Protein AF-A0A940GGF9-F1 (afdb_monomer_lite)

Secondary structure (DSSP, 8-state):
--------------------------PPPPPPPTT-----HHHHHHHHHHHHTTSS-GGGS-HHHHHHHHHHHHHHHHTT-S------HHHHHHHHHHHHHSSPPPHHHHHHHHHHHTT-

Sequence (120 aa):
MKRALCAAAILLSAPAVAQYGSTSEPHPPAQPNPGNWTFDPARAQRNYERVLSGQIALAQLSPQEFAEVKALDDYAREKKLYKPDKRTSRQRCLDEEIAKAGRAPSRLELKSIDLKCGQI

pLDDT: mean 77.53, std 19.93, range [38.78, 96.62]

Radius of gyration: 31.19 Å; chains: 1; bounding box: 76×50×84 Å

Foldseek 3Di:
DDDDDDDDDDPPDDPPPPPPPPPPDPDDPPDDDVPDQDQDLVLLVVVLVCCVVVVDPLVPDDPNSNVNVVVVVVVCVVVVVDDPPPDDQLRVQLVVQCVVVVDHDDPVVSVVSNVVSVVD

Structure (mmCIF, N/CA/C/O backbone):
data_AF-A0A940GGF9-F1
#
_entry.id   AF-A0A940GGF9-F1
#
loop_
_atom_site.group_PDB
_atom_site.id
_atom_site.type_symbol
_atom_site.label_atom_id
_atom_site.label_alt_id
_atom_site.label_comp_id
_atom_site.label_asym_id
_atom_site.label_entity_id
_atom_site.label_seq_id
_atom_site.pdbx_PDB_ins_code
_atom_site.Cartn_x
_atom_site.Cartn_y
_atom_site.Cartn_z
_atom_site.occupancy
_atom_site.B_iso_or_equiv
_atom_site.auth_seq_id
_atom_site.auth_comp_id
_atom_site.auth_asym_id
_atom_site.auth_atom_id
_atom_site.pdbx_PDB_model_num
ATOM 1 N N . MET A 1 1 ? -58.840 -36.826 -56.403 1.00 41.12 1 MET A N 1
ATOM 2 C CA . MET A 1 1 ? -58.281 -37.052 -57.756 1.00 41.12 1 MET A CA 1
ATOM 3 C C . MET A 1 1 ? -56.796 -36.687 -57.715 1.00 41.12 1 MET A C 1
ATOM 5 O O . MET A 1 1 ? -56.486 -35.545 -57.432 1.00 41.12 1 MET A O 1
ATOM 9 N N . LYS A 1 2 ? -55.890 -37.670 -57.608 1.00 43.34 2 LYS A N 1
ATOM 10 C CA . LYS A 1 2 ? -54.801 -37.972 -58.570 1.00 43.34 2 LYS A CA 1
ATOM 11 C C . LYS A 1 2 ? -54.314 -36.799 -59.448 1.00 43.34 2 LYS A C 1
ATOM 13 O O . LYS A 1 2 ? -55.048 -36.417 -60.353 1.00 43.34 2 LYS A O 1
ATOM 18 N N . ARG A 1 3 ? -53.047 -36.385 -59.242 1.00 48.81 3 ARG A N 1
ATOM 19 C CA . ARG A 1 3 ? -51.927 -36.153 -60.209 1.00 48.81 3 ARG A CA 1
ATOM 20 C C . ARG A 1 3 ? -50.896 -35.214 -59.540 1.00 48.81 3 ARG A C 1
ATOM 22 O O . ARG A 1 3 ? -51.267 -34.130 -59.127 1.00 48.81 3 ARG A O 1
ATOM 29 N N . ALA A 1 4 ? -49.718 -35.683 -59.120 1.00 44.09 4 ALA A N 1
ATOM 30 C CA . ALA A 1 4 ? -48.526 -36.095 -59.882 1.00 44.09 4 ALA A CA 1
ATOM 31 C C . ALA A 1 4 ? -47.636 -34.910 -60.323 1.00 44.09 4 ALA A C 1
ATOM 33 O O . ALA A 1 4 ? -48.032 -34.149 -61.193 1.00 44.09 4 ALA A O 1
ATOM 34 N N . LEU A 1 5 ? -46.450 -34.850 -59.692 1.00 48.66 5 LEU A N 1
ATOM 35 C CA . LEU A 1 5 ? -45.112 -34.456 -60.178 1.00 48.66 5 LEU A CA 1
ATOM 36 C C . LEU A 1 5 ? -44.947 -33.229 -61.099 1.00 48.66 5 LEU A C 1
ATOM 38 O O . LEU A 1 5 ? -45.445 -33.220 -62.215 1.00 48.66 5 LEU A O 1
ATOM 42 N N . CYS A 1 6 ? -44.033 -32.324 -60.724 1.00 38.78 6 CYS A N 1
ATOM 43 C CA . CYS A 1 6 ? -42.722 -32.238 -61.386 1.00 38.78 6 CYS A CA 1
ATOM 44 C C . CYS A 1 6 ? -41.735 -31.347 -60.616 1.00 38.78 6 CYS A C 1
ATOM 46 O O . CYS A 1 6 ? -42.101 -30.378 -59.959 1.00 38.78 6 CYS A O 1
ATOM 48 N N . ALA A 1 7 ? -40.476 -31.761 -60.687 1.00 50.25 7 ALA A N 1
ATOM 49 C CA . ALA A 1 7 ? -39.318 -31.224 -60.002 1.00 50.25 7 ALA A CA 1
ATOM 50 C C . ALA A 1 7 ? -38.850 -29.872 -60.565 1.00 50.25 7 ALA A C 1
ATOM 52 O O . ALA A 1 7 ? -38.894 -29.658 -61.772 1.00 50.25 7 ALA A O 1
ATOM 53 N N . ALA A 1 8 ? -38.282 -29.037 -59.696 1.00 49.09 8 ALA A N 1
ATOM 54 C CA . ALA A 1 8 ? -37.187 -28.131 -60.039 1.00 49.09 8 ALA A CA 1
ATOM 55 C C . ALA A 1 8 ? -36.422 -27.794 -58.752 1.00 49.09 8 ALA A C 1
ATOM 57 O O . ALA A 1 8 ? -36.805 -26.917 -57.980 1.00 49.09 8 ALA A O 1
ATOM 58 N N . ALA A 1 9 ? -35.355 -28.550 -58.496 1.00 52.69 9 ALA A N 1
ATOM 59 C CA . ALA A 1 9 ? -34.360 -28.204 -57.497 1.00 52.69 9 ALA A CA 1
ATOM 60 C C . ALA A 1 9 ? -33.565 -27.001 -58.019 1.00 52.69 9 ALA A C 1
ATOM 62 O O . ALA A 1 9 ? -32.759 -27.141 -58.936 1.00 52.69 9 ALA A O 1
ATOM 63 N N . ILE A 1 10 ? -33.803 -25.823 -57.448 1.00 55.84 10 ILE A N 1
ATOM 64 C CA . ILE A 1 10 ? -32.944 -24.655 -57.634 1.00 55.84 10 ILE A CA 1
ATOM 65 C C . ILE A 1 10 ? -32.221 -24.442 -56.305 1.00 55.84 10 ILE A C 1
ATOM 67 O O . ILE A 1 10 ? -32.727 -23.798 -55.389 1.00 55.84 10 ILE A O 1
ATOM 71 N N . LEU A 1 11 ? -31.040 -25.048 -56.188 1.00 51.53 11 LEU A N 1
ATOM 72 C CA . LEU A 1 11 ? -30.073 -24.728 -55.144 1.00 51.53 11 LEU A CA 1
ATOM 73 C C . LEU A 1 11 ? -29.417 -23.391 -55.511 1.00 51.53 11 LEU A C 1
ATOM 75 O O . LEU A 1 11 ? -28.403 -23.367 -56.203 1.00 51.53 11 LEU A O 1
ATOM 79 N N . LEU A 1 12 ? -29.992 -22.274 -55.059 1.00 45.75 12 LEU A N 1
ATOM 80 C CA . LEU A 1 12 ? -29.219 -21.041 -54.914 1.00 45.75 12 LEU A CA 1
ATOM 81 C C . LEU A 1 12 ? -28.486 -21.108 -53.573 1.00 45.75 12 LEU A C 1
ATOM 83 O O . LEU A 1 12 ? -29.039 -20.825 -52.512 1.00 45.75 12 LEU A O 1
ATOM 87 N N . SER A 1 13 ? -27.223 -21.513 -53.638 1.00 51.69 13 SER A N 1
ATOM 88 C CA . SER A 1 13 ? -26.249 -21.341 -52.569 1.00 51.69 13 SER A CA 1
ATOM 89 C C . SER A 1 13 ? -26.015 -19.846 -52.340 1.00 51.69 13 SER A C 1
ATOM 91 O O . SER A 1 13 ? -25.279 -19.204 -53.091 1.00 51.69 13 SER A O 1
ATOM 93 N N . ALA A 1 14 ? -26.645 -19.281 -51.313 1.00 58.34 14 ALA A N 1
ATOM 94 C CA . ALA A 1 14 ? -26.231 -17.993 -50.776 1.00 58.34 14 ALA A CA 1
ATOM 95 C C . ALA A 1 14 ? -24.885 -18.177 -50.050 1.00 58.34 14 ALA A C 1
ATOM 97 O O . ALA A 1 14 ? -24.767 -19.106 -49.244 1.00 58.34 14 ALA A O 1
ATOM 98 N N . PRO A 1 15 ? -23.869 -17.330 -50.287 1.00 51.09 15 PRO A N 1
ATOM 99 C CA . PRO A 1 15 ? -22.717 -17.301 -49.406 1.00 51.09 15 PRO A CA 1
ATOM 100 C C . PRO A 1 15 ? -23.193 -16.794 -48.043 1.00 51.09 15 PRO A C 1
ATOM 102 O O . PRO A 1 15 ? -23.632 -15.652 -47.902 1.00 51.09 15 PRO A O 1
ATOM 105 N N . ALA A 1 16 ? -23.126 -17.666 -47.038 1.00 52.84 16 ALA A N 1
ATOM 106 C CA . ALA A 1 16 ? -23.174 -17.255 -45.649 1.00 52.84 16 ALA A CA 1
ATOM 107 C C . ALA A 1 16 ? -22.005 -16.292 -45.434 1.00 52.84 16 ALA A C 1
ATOM 109 O O . ALA A 1 16 ? -20.846 -16.703 -45.391 1.00 52.84 16 ALA A O 1
ATOM 110 N N . VAL A 1 17 ? -22.303 -14.997 -45.352 1.00 51.34 17 VAL A N 1
ATOM 111 C CA . VAL A 1 17 ? -21.338 -14.021 -44.864 1.00 51.34 17 VAL A CA 1
ATOM 112 C C . VAL A 1 17 ? -21.173 -14.350 -43.388 1.00 51.34 17 VAL A C 1
ATOM 114 O O . VAL A 1 17 ? -22.001 -13.980 -42.557 1.00 51.34 17 VAL A O 1
ATOM 117 N N . ALA A 1 18 ? -20.148 -15.136 -43.070 1.00 44.97 18 ALA A N 1
ATOM 118 C CA . ALA A 1 18 ? -19.676 -15.254 -41.711 1.00 44.97 18 ALA A CA 1
ATOM 119 C C . ALA A 1 18 ? -19.290 -13.836 -41.291 1.00 44.97 18 ALA A C 1
ATOM 121 O O . ALA A 1 18 ? -18.311 -13.270 -41.772 1.00 44.97 18 ALA A O 1
ATOM 122 N N . GLN A 1 19 ? -20.110 -13.223 -40.442 1.00 46.28 19 GLN A N 1
ATOM 123 C CA . GLN A 1 19 ? -19.652 -12.113 -39.632 1.00 46.28 19 GLN A CA 1
ATOM 124 C C . GLN A 1 19 ? -18.591 -12.713 -38.721 1.00 46.28 19 GLN A C 1
ATOM 126 O O . GLN A 1 19 ? -18.897 -13.293 -37.681 1.00 46.28 19 GLN A O 1
ATOM 131 N N . TYR A 1 20 ? -17.342 -12.652 -39.178 1.00 46.97 20 TYR A N 1
ATOM 132 C CA . TYR A 1 20 ? -16.181 -12.821 -38.332 1.00 46.97 20 TYR A CA 1
ATOM 133 C C . TYR A 1 20 ? -16.349 -11.768 -37.247 1.00 46.97 20 TYR A C 1
ATOM 135 O O . TYR A 1 20 ? -16.159 -10.572 -37.478 1.00 46.97 20 TYR A O 1
ATOM 143 N N . GLY A 1 21 ? -16.843 -12.216 -36.092 1.00 41.16 21 GLY A N 1
ATOM 144 C CA . GLY A 1 21 ? -16.805 -11.436 -34.878 1.00 41.16 21 GLY A CA 1
ATOM 145 C C . GLY A 1 21 ? -15.398 -10.885 -34.778 1.00 41.16 21 GLY A C 1
ATOM 146 O O . GLY A 1 21 ? -14.428 -11.627 -34.928 1.00 41.16 21 GLY A O 1
ATOM 147 N N . SER A 1 22 ? -15.309 -9.572 -34.612 1.00 43.44 22 SER A N 1
ATOM 148 C CA . SER A 1 22 ? -14.072 -8.881 -34.306 1.00 43.44 22 SER A CA 1
ATOM 149 C C . SER A 1 22 ? -13.615 -9.382 -32.937 1.00 43.44 22 SER A C 1
ATOM 151 O O . SER A 1 22 ? -13.860 -8.753 -31.912 1.00 43.44 22 SER A O 1
ATOM 153 N N . THR A 1 23 ? -13.017 -10.570 -32.908 1.00 41.91 23 THR A N 1
ATOM 154 C CA . THR A 1 23 ? -12.214 -11.045 -31.801 1.00 41.91 23 THR A CA 1
ATOM 155 C C . THR A 1 23 ? -11.024 -10.113 -31.773 1.00 41.91 23 THR A C 1
ATOM 157 O O . THR A 1 23 ? -10.077 -10.264 -32.541 1.00 41.91 23 THR A O 1
ATOM 160 N N . SER A 1 24 ? -11.104 -9.095 -30.924 1.00 49.50 24 SER A N 1
ATOM 161 C CA . SER A 1 24 ? -9.921 -8.454 -30.384 1.00 49.50 24 SER A CA 1
ATOM 162 C C . SER A 1 24 ? -9.115 -9.555 -29.702 1.00 49.50 24 SER A C 1
ATOM 164 O O . SER A 1 24 ? -9.358 -9.877 -28.537 1.00 49.50 24 SER A O 1
ATOM 166 N N . GLU A 1 25 ? -8.216 -10.191 -30.454 1.00 42.53 25 GLU A N 1
ATOM 167 C CA . GLU A 1 25 ? -7.107 -10.929 -29.869 1.00 42.53 25 GLU A CA 1
ATOM 168 C C . GLU A 1 25 ? -6.480 -10.013 -28.814 1.00 42.53 25 GLU A C 1
ATOM 170 O O . GLU A 1 25 ? -6.242 -8.831 -29.100 1.00 42.53 25 GLU A O 1
ATOM 175 N N . PRO A 1 26 ? -6.239 -10.503 -27.588 1.00 43.69 26 PRO A N 1
ATOM 176 C CA . PRO A 1 26 ? -5.384 -9.800 -26.656 1.00 43.69 26 PRO A CA 1
ATOM 177 C C . PRO A 1 26 ? -4.018 -9.666 -27.328 1.00 43.69 26 PRO A C 1
ATOM 179 O O . PRO A 1 26 ? -3.239 -10.615 -27.370 1.00 43.69 26 PRO A O 1
ATOM 182 N N . HIS A 1 27 ? -3.749 -8.498 -27.912 1.00 47.19 27 HIS A N 1
ATOM 183 C CA . HIS A 1 27 ? -2.419 -8.163 -28.387 1.00 47.19 27 HIS A CA 1
ATOM 184 C C . HIS A 1 27 ? -1.475 -8.331 -27.189 1.00 47.19 27 HIS A C 1
ATOM 186 O O . HIS A 1 27 ? -1.712 -7.694 -26.154 1.00 47.19 27 HIS A O 1
ATOM 192 N N . PRO A 1 28 ? -0.430 -9.172 -27.275 1.00 54.44 28 PRO A N 1
ATOM 193 C CA . PRO A 1 28 ? 0.611 -9.149 -26.265 1.00 54.44 28 PRO A CA 1
ATOM 194 C C . PRO A 1 28 ? 1.175 -7.721 -26.224 1.00 54.44 28 PRO A C 1
ATOM 196 O O . PRO A 1 28 ? 1.357 -7.118 -27.289 1.00 54.44 28 PRO A O 1
ATOM 199 N N . PRO A 1 29 ? 1.408 -7.133 -25.036 1.00 52.53 29 PRO A N 1
ATOM 200 C CA . PRO A 1 29 ? 2.012 -5.812 -24.966 1.00 52.53 29 PRO A CA 1
ATOM 201 C C . PRO A 1 29 ? 3.328 -5.851 -25.745 1.00 52.53 29 PRO A C 1
ATOM 203 O O . PRO A 1 29 ? 4.140 -6.761 -25.554 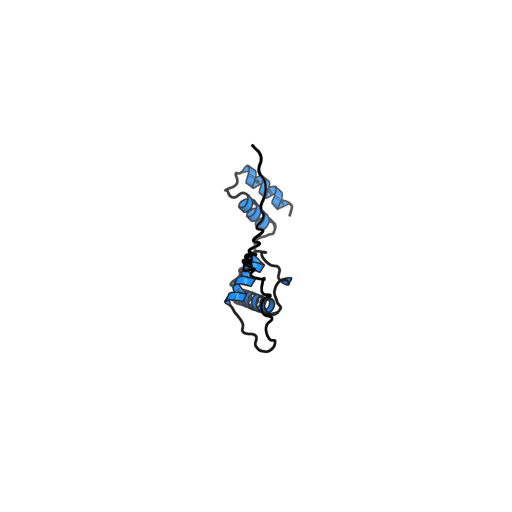1.00 52.53 29 PRO A O 1
ATOM 206 N N . ALA A 1 30 ? 3.492 -4.901 -26.669 1.00 49.78 30 ALA A N 1
ATOM 207 C CA . ALA A 1 30 ? 4.679 -4.780 -27.501 1.00 49.78 30 ALA A CA 1
ATOM 208 C C . ALA A 1 30 ? 5.928 -4.865 -26.616 1.00 49.78 30 ALA A C 1
ATOM 210 O O . ALA A 1 30 ? 6.096 -4.063 -25.695 1.00 49.78 30 ALA A O 1
ATOM 211 N N . GLN A 1 31 ? 6.780 -5.862 -26.863 1.00 50.12 31 GLN A N 1
ATOM 212 C CA . GLN A 1 31 ? 8.024 -5.988 -26.11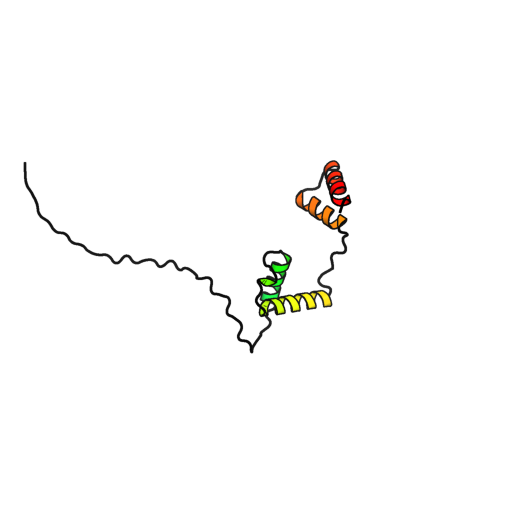8 1.00 50.12 31 GLN A CA 1
ATOM 213 C C . GLN A 1 31 ? 8.915 -4.774 -26.436 1.00 50.12 31 GLN A C 1
ATOM 215 O O . GLN A 1 31 ? 9.104 -4.460 -27.615 1.00 50.12 31 GLN A O 1
ATOM 220 N N . PRO A 1 32 ? 9.451 -4.071 -25.425 1.00 52.62 32 PRO A N 1
ATOM 221 C CA . PRO A 1 32 ? 10.272 -2.894 -25.658 1.00 52.62 32 PRO A CA 1
ATOM 222 C C . PRO A 1 32 ? 11.567 -3.281 -26.375 1.00 52.62 32 PRO A C 1
ATOM 224 O O . PRO A 1 32 ? 12.254 -4.232 -26.001 1.00 52.62 32 PRO A O 1
ATOM 227 N N . ASN A 1 33 ? 11.903 -2.518 -27.411 1.00 49.97 33 ASN A N 1
ATOM 228 C CA . ASN A 1 33 ? 13.141 -2.649 -28.168 1.00 49.97 33 ASN A CA 1
ATOM 229 C C . ASN A 1 33 ? 14.321 -2.239 -27.251 1.00 49.97 33 ASN A C 1
ATOM 231 O O . ASN A 1 33 ? 14.296 -1.122 -26.727 1.00 49.97 33 ASN A O 1
ATOM 235 N N . PRO A 1 34 ? 15.348 -3.082 -27.024 1.00 45.62 34 PRO A N 1
ATOM 236 C CA . PRO A 1 34 ? 16.274 -2.941 -25.889 1.00 45.62 34 PRO A CA 1
ATOM 237 C C . PRO A 1 34 ? 17.209 -1.712 -25.893 1.00 45.62 34 PRO A C 1
ATOM 239 O O . PRO A 1 34 ? 18.031 -1.592 -24.990 1.00 45.62 34 PRO A O 1
ATOM 242 N N . GLY A 1 35 ? 17.089 -0.781 -26.845 1.00 48.97 35 GLY A N 1
ATOM 243 C CA . GLY A 1 35 ? 17.963 0.394 -26.973 1.00 48.97 35 GLY A CA 1
ATOM 244 C C . GLY A 1 35 ? 17.336 1.760 -26.664 1.00 48.97 35 GLY A C 1
ATOM 245 O O . GLY A 1 35 ? 18.065 2.746 -26.636 1.00 48.97 35 GLY A O 1
ATOM 246 N N . ASN A 1 36 ? 16.020 1.857 -26.440 1.00 61.62 36 ASN A N 1
ATOM 247 C CA . ASN A 1 36 ? 15.343 3.142 -26.208 1.00 61.62 36 ASN A CA 1
ATOM 248 C C . ASN A 1 36 ? 14.240 3.009 -25.148 1.00 61.62 36 ASN A C 1
ATOM 250 O O . ASN A 1 36 ? 13.051 2.935 -25.459 1.00 61.62 36 ASN A O 1
ATOM 254 N N . TRP A 1 37 ? 14.642 2.942 -23.880 1.00 61.78 37 TRP A N 1
ATOM 255 C CA . TRP A 1 37 ? 13.714 2.881 -22.754 1.00 61.78 37 TRP A CA 1
ATOM 256 C C . TRP A 1 37 ? 13.270 4.298 -22.389 1.00 61.78 37 TRP A C 1
ATOM 258 O O . TRP A 1 37 ? 13.996 5.034 -21.726 1.00 61.78 37 TRP A O 1
ATOM 268 N N . THR A 1 38 ? 12.081 4.700 -22.840 1.00 77.50 38 THR A N 1
ATOM 269 C CA . THR A 1 38 ? 11.455 5.952 -22.393 1.00 77.50 38 THR A CA 1
ATOM 270 C C . THR A 1 38 ? 10.635 5.678 -21.134 1.00 77.50 38 THR A C 1
ATOM 272 O O . THR A 1 38 ? 9.675 4.906 -21.179 1.00 77.50 38 THR A O 1
ATOM 275 N N . PHE A 1 39 ? 11.019 6.296 -20.013 1.00 80.75 39 PHE A N 1
ATOM 276 C CA . PHE A 1 39 ? 10.255 6.237 -18.766 1.00 80.75 39 PHE A CA 1
ATOM 277 C C . PHE A 1 39 ? 8.868 6.862 -18.968 1.00 80.75 39 PHE A C 1
ATOM 279 O O . PHE A 1 39 ? 8.761 8.033 -19.335 1.00 80.75 39 PHE A O 1
ATOM 286 N N . ASP A 1 40 ? 7.814 6.085 -18.718 1.00 86.06 40 ASP A N 1
ATOM 287 C CA . ASP A 1 40 ? 6.424 6.549 -18.754 1.00 86.06 40 ASP A CA 1
ATOM 288 C C . ASP A 1 40 ? 5.876 6.674 -17.317 1.00 86.06 40 ASP A C 1
ATOM 290 O O . ASP A 1 40 ? 5.481 5.665 -16.718 1.00 86.06 40 ASP A O 1
ATOM 294 N N . PRO A 1 41 ? 5.811 7.893 -16.744 1.00 83.81 41 PRO A N 1
ATOM 295 C CA . PRO A 1 41 ? 5.350 8.090 -15.370 1.00 83.81 41 PRO A CA 1
ATOM 296 C C . PRO A 1 41 ? 3.887 7.683 -15.171 1.00 83.81 41 PRO A C 1
ATOM 298 O O . PRO A 1 41 ? 3.516 7.211 -14.096 1.00 83.81 41 PRO A O 1
ATOM 301 N N . ALA A 1 42 ? 3.044 7.836 -16.196 1.00 87.25 42 ALA A N 1
ATOM 302 C CA . ALA A 1 42 ? 1.625 7.532 -16.087 1.00 87.25 42 ALA A CA 1
ATOM 303 C C . ALA A 1 42 ? 1.396 6.018 -16.024 1.00 87.25 42 ALA A C 1
ATOM 305 O O . ALA A 1 42 ? 0.562 5.540 -15.250 1.00 87.25 42 ALA A O 1
ATOM 306 N N . ARG A 1 43 ? 2.146 5.247 -16.820 1.00 90.56 43 ARG A N 1
ATOM 307 C CA . ARG A 1 43 ? 2.135 3.781 -16.737 1.00 90.56 43 ARG A CA 1
ATOM 308 C C . ARG A 1 43 ? 2.730 3.287 -15.422 1.00 90.56 43 ARG A C 1
ATOM 310 O O . ARG A 1 43 ? 2.102 2.445 -14.780 1.00 90.56 43 ARG A O 1
ATOM 317 N N . ALA A 1 44 ? 3.870 3.840 -15.003 1.00 92.19 44 ALA A N 1
ATOM 318 C CA . ALA A 1 44 ? 4.509 3.506 -13.731 1.00 92.19 44 ALA A CA 1
ATOM 319 C C . ALA A 1 44 ? 3.531 3.660 -12.558 1.00 92.19 44 ALA A C 1
ATOM 321 O O . ALA A 1 44 ? 3.374 2.742 -11.755 1.00 92.19 44 ALA A O 1
ATOM 322 N N . GLN A 1 45 ? 2.807 4.783 -12.511 1.00 90.50 45 GLN A N 1
ATOM 323 C CA . GLN A 1 45 ? 1.847 5.063 -11.449 1.00 90.50 45 GLN A CA 1
ATOM 324 C C . GLN A 1 45 ? 0.659 4.094 -11.445 1.00 90.50 45 GLN A C 1
ATOM 326 O O . GLN A 1 45 ? 0.344 3.530 -10.398 1.00 90.50 45 GLN A O 1
ATOM 331 N N . ARG A 1 46 ? 0.047 3.816 -12.604 1.00 94.31 46 ARG A N 1
ATOM 332 C CA . ARG A 1 46 ? -1.048 2.831 -12.687 1.00 94.31 46 ARG A CA 1
ATOM 333 C C . ARG A 1 46 ? -0.603 1.443 -12.237 1.00 94.31 46 ARG A C 1
ATOM 335 O O . ARG A 1 46 ? -1.321 0.774 -11.500 1.00 94.31 46 ARG A O 1
ATOM 342 N N . ASN A 1 47 ? 0.573 0.994 -12.673 1.00 95.94 47 ASN A N 1
ATOM 343 C CA . ASN A 1 47 ? 1.089 -0.314 -12.274 1.00 95.94 47 ASN A CA 1
ATOM 344 C C . ASN A 1 47 ? 1.437 -0.350 -10.779 1.00 95.94 47 ASN A C 1
ATOM 346 O O . ASN A 1 47 ? 1.121 -1.335 -10.117 1.00 95.94 47 ASN A O 1
ATOM 350 N N . TYR A 1 48 ? 1.987 0.732 -10.224 1.00 92.88 48 TYR A N 1
ATOM 351 C CA . TYR A 1 48 ? 2.247 0.860 -8.790 1.00 92.88 48 TYR A CA 1
ATOM 352 C C . TYR A 1 48 ? 0.957 0.740 -7.959 1.00 92.88 48 TYR A C 1
ATOM 354 O O . TYR A 1 48 ? 0.897 -0.048 -7.017 1.00 92.88 48 TYR A O 1
ATOM 362 N N . GLU A 1 49 ? -0.116 1.429 -8.352 1.00 92.19 49 GLU A N 1
ATOM 363 C CA . GLU A 1 49 ? -1.424 1.343 -7.684 1.00 92.19 49 GLU A CA 1
ATOM 364 C C . GLU A 1 49 ? -2.042 -0.063 -7.777 1.00 92.19 49 GLU A C 1
ATOM 366 O O . GLU A 1 49 ? -2.598 -0.574 -6.799 1.00 92.19 49 GLU A O 1
ATOM 371 N N . ARG A 1 50 ? -1.908 -0.736 -8.926 1.00 93.75 50 ARG A N 1
ATOM 372 C CA . ARG A 1 50 ? -2.381 -2.120 -9.116 1.00 93.75 50 ARG A CA 1
ATOM 373 C C . ARG A 1 50 ? -1.605 -3.124 -8.261 1.00 93.75 50 ARG A C 1
ATOM 375 O O . ARG A 1 50 ? -2.208 -4.067 -7.754 1.00 93.75 50 ARG A O 1
ATOM 382 N N . VAL A 1 51 ? -0.299 -2.919 -8.076 1.00 94.38 51 VAL A N 1
ATOM 383 C CA . VAL A 1 51 ? 0.523 -3.737 -7.169 1.00 94.38 51 VAL A CA 1
ATOM 384 C C . VAL A 1 51 ? 0.113 -3.500 -5.716 1.00 94.38 51 VAL A C 1
ATOM 386 O O . VAL A 1 51 ? -0.123 -4.461 -4.988 1.00 94.38 51 VAL A O 1
ATOM 389 N N . LEU A 1 52 ? -0.037 -2.239 -5.292 1.00 88.50 52 LEU A N 1
ATOM 390 C CA . LEU A 1 52 ? -0.440 -1.908 -3.919 1.00 88.50 52 LEU A CA 1
ATOM 391 C C . LEU A 1 52 ? -1.836 -2.427 -3.557 1.00 88.50 52 LEU A C 1
ATOM 393 O O . LEU A 1 52 ? -2.062 -2.846 -2.426 1.00 88.50 52 LEU A O 1
ATOM 397 N N . SER A 1 53 ? -2.766 -2.408 -4.510 1.00 86.06 53 SER A N 1
ATOM 398 C CA . SER A 1 53 ? -4.126 -2.933 -4.330 1.00 86.06 53 SER A CA 1
ATOM 399 C C . SER A 1 53 ? -4.230 -4.454 -4.495 1.00 86.06 53 SER A C 1
ATOM 401 O O . SER A 1 53 ? -5.320 -5.004 -4.353 1.00 86.06 53 SER A O 1
ATOM 403 N N . GLY A 1 54 ? -3.125 -5.144 -4.800 1.00 90.19 54 GLY A N 1
ATOM 404 C CA . GLY A 1 54 ? -3.098 -6.594 -5.008 1.00 90.19 54 GLY A CA 1
ATOM 405 C C . GLY A 1 54 ? -3.789 -7.067 -6.292 1.00 90.19 54 GLY A C 1
ATOM 406 O O . GLY A 1 54 ? -4.019 -8.263 -6.450 1.00 90.19 54 GLY A O 1
ATOM 407 N N . GLN A 1 55 ? -4.121 -6.160 -7.216 1.00 92.94 55 GLN A N 1
ATOM 408 C CA . GLN A 1 55 ? -4.728 -6.503 -8.507 1.00 92.94 55 GLN A CA 1
ATOM 409 C C . GLN A 1 55 ? -3.745 -7.213 -9.445 1.00 92.94 55 GLN A C 1
ATOM 411 O O . GLN A 1 55 ? -4.169 -8.006 -10.284 1.00 92.94 55 GLN A O 1
ATOM 416 N N . ILE A 1 56 ? -2.447 -6.914 -9.322 1.00 93.88 56 ILE A N 1
ATOM 417 C CA . ILE A 1 56 ? -1.363 -7.622 -10.013 1.00 93.88 56 ILE A CA 1
ATOM 418 C C . ILE A 1 56 ? -0.213 -7.916 -9.054 1.00 93.88 56 ILE A C 1
ATOM 420 O O . ILE A 1 56 ? 0.068 -7.142 -8.140 1.00 93.88 56 ILE A O 1
ATOM 424 N N . ALA A 1 57 ? 0.491 -9.018 -9.294 1.00 93.75 57 ALA A N 1
ATOM 425 C CA . ALA A 1 57 ? 1.742 -9.332 -8.617 1.00 93.75 57 ALA A CA 1
ATOM 426 C C . ALA A 1 57 ? 2.933 -8.673 -9.332 1.00 93.75 57 ALA A C 1
ATOM 428 O O . ALA A 1 57 ? 2.925 -8.519 -10.551 1.00 93.75 57 ALA A O 1
ATOM 429 N N . LEU A 1 58 ? 4.011 -8.376 -8.596 1.00 92.69 58 LEU A N 1
ATOM 430 C CA . LEU A 1 58 ? 5.256 -7.847 -9.179 1.00 92.69 58 LEU A CA 1
ATOM 431 C C . LEU A 1 58 ? 5.827 -8.750 -10.286 1.00 92.69 58 LEU A C 1
ATOM 433 O O . LEU A 1 58 ? 6.365 -8.248 -11.264 1.00 92.69 58 LEU A O 1
ATOM 437 N N . ALA A 1 59 ? 5.667 -10.072 -10.161 1.00 93.19 59 ALA A N 1
ATOM 438 C CA . ALA A 1 59 ? 6.128 -11.050 -11.151 1.00 93.19 59 ALA A CA 1
ATOM 439 C C . ALA A 1 59 ? 5.346 -11.017 -12.478 1.00 93.19 59 ALA A C 1
ATOM 441 O O . ALA A 1 59 ? 5.775 -11.625 -13.453 1.00 93.19 59 ALA A O 1
ATOM 442 N N . GLN A 1 60 ? 4.194 -10.341 -12.516 1.00 94.19 60 GLN A N 1
ATOM 443 C CA . GLN A 1 60 ? 3.396 -10.163 -13.731 1.00 94.19 60 GLN A CA 1
ATOM 444 C C . GLN A 1 60 ? 3.801 -8.909 -14.520 1.00 94.19 60 GLN A C 1
ATOM 446 O O . GLN A 1 60 ? 3.294 -8.702 -15.619 1.00 94.19 60 GLN A O 1
ATOM 451 N N . LEU A 1 61 ? 4.684 -8.071 -13.968 1.00 94.31 61 LEU A N 1
ATOM 452 C CA . LEU A 1 61 ? 5.230 -6.909 -14.657 1.00 94.31 61 LEU A CA 1
ATOM 453 C C . LEU A 1 61 ? 6.319 -7.349 -15.634 1.00 94.31 61 LEU A C 1
ATOM 455 O O . LEU A 1 61 ? 7.149 -8.204 -15.318 1.00 94.31 61 LEU A O 1
ATOM 459 N N . SER A 1 62 ? 6.366 -6.719 -16.805 1.00 93.88 62 SER A N 1
ATOM 460 C CA . SER A 1 62 ? 7.553 -6.817 -17.651 1.00 93.88 62 SER A CA 1
ATOM 461 C C . SER A 1 62 ? 8.776 -6.226 -16.929 1.00 93.88 62 SER A C 1
ATOM 463 O O . SER A 1 62 ? 8.625 -5.395 -16.026 1.00 93.88 62 SER A O 1
ATOM 465 N N . PRO A 1 63 ? 10.010 -6.570 -17.345 1.00 92.31 63 PRO A N 1
ATOM 466 C CA . PRO A 1 63 ? 11.212 -5.936 -16.804 1.00 92.31 63 PRO A CA 1
ATOM 467 C C . PRO A 1 63 ? 11.176 -4.399 -16.876 1.00 92.31 63 PRO A C 1
ATOM 469 O O . PRO A 1 63 ? 11.681 -3.743 -15.965 1.00 92.31 63 PRO A O 1
ATOM 472 N N . GLN A 1 64 ? 10.528 -3.828 -17.908 1.00 90.62 64 GLN A N 1
ATOM 473 C CA . GLN A 1 64 ? 10.298 -2.381 -18.008 1.00 90.62 64 GLN A CA 1
ATOM 474 C C . GLN A 1 64 ? 9.485 -1.860 -16.849 1.00 90.62 64 GLN A C 1
ATOM 476 O O . GLN A 1 64 ? 9.904 -0.970 -16.117 1.00 90.62 64 GLN A O 1
ATOM 481 N N . GLU A 1 65 ? 8.289 -2.413 -16.725 1.00 93.50 65 GLU A N 1
ATOM 482 C CA . GLU A 1 65 ? 7.288 -1.916 -15.806 1.00 93.50 65 GLU A CA 1
ATOM 483 C C . GLU A 1 65 ? 7.755 -2.122 -14.375 1.00 93.50 65 GLU A C 1
ATOM 485 O O . GLU A 1 65 ? 7.517 -1.271 -13.528 1.00 93.50 65 GLU A O 1
ATOM 490 N N . PHE A 1 66 ? 8.479 -3.211 -14.113 1.00 94.62 66 PHE A N 1
ATOM 491 C CA . PHE A 1 66 ? 9.127 -3.423 -12.832 1.00 94.62 66 PHE A CA 1
ATOM 492 C C . PHE A 1 66 ? 10.142 -2.317 -12.518 1.00 94.62 66 PHE A C 1
ATOM 494 O O . PHE A 1 66 ? 10.094 -1.743 -11.431 1.00 94.62 66 PHE A O 1
ATOM 501 N N . ALA A 1 67 ? 11.034 -1.979 -13.456 1.00 91.88 67 ALA A N 1
ATOM 502 C CA . ALA A 1 67 ? 12.008 -0.905 -13.263 1.00 91.88 67 ALA A CA 1
ATOM 503 C C . ALA A 1 67 ? 11.329 0.462 -13.060 1.00 91.88 67 ALA A C 1
ATOM 505 O O . ALA A 1 67 ? 11.741 1.235 -12.195 1.00 91.88 67 ALA A O 1
ATOM 506 N N . GLU A 1 68 ? 10.258 0.737 -13.804 1.00 92.00 68 GLU A N 1
ATOM 507 C CA . GLU A 1 68 ? 9.456 1.959 -13.694 1.00 92.00 68 GLU A CA 1
ATOM 508 C C . GLU A 1 68 ? 8.742 2.069 -12.337 1.00 92.00 68 GLU A C 1
ATOM 510 O O . GLU A 1 68 ? 8.828 3.100 -11.669 1.00 92.00 68 GLU A O 1
ATOM 515 N N . VAL A 1 69 ? 8.080 0.993 -11.898 1.00 93.31 69 VAL A N 1
ATOM 516 C CA . VAL A 1 69 ? 7.420 0.898 -10.586 1.00 93.31 69 VAL A CA 1
ATOM 517 C C . VAL A 1 69 ? 8.441 1.042 -9.459 1.00 93.31 69 VAL A C 1
ATOM 519 O O . VAL A 1 69 ? 8.183 1.751 -8.488 1.00 93.31 69 VAL A O 1
ATOM 522 N N . LYS A 1 70 ? 9.621 0.425 -9.597 1.00 92.88 70 LYS A N 1
ATOM 523 C CA . LYS A 1 70 ? 10.706 0.555 -8.622 1.00 92.88 70 LYS A CA 1
ATOM 524 C C . LYS A 1 70 ? 11.211 1.998 -8.529 1.00 92.88 70 LYS A C 1
ATOM 526 O O . LYS A 1 7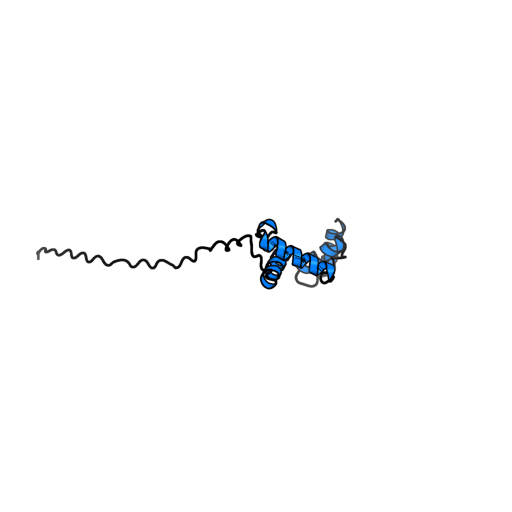0 ? 11.355 2.509 -7.424 1.00 92.88 70 LYS A O 1
ATOM 531 N N . ALA A 1 71 ? 11.448 2.664 -9.660 1.00 90.75 71 ALA A N 1
ATOM 532 C CA . ALA A 1 71 ? 11.886 4.060 -9.677 1.00 90.75 71 ALA A CA 1
ATOM 533 C C . ALA A 1 71 ? 10.862 4.987 -8.997 1.00 90.75 71 ALA A C 1
ATOM 535 O O . ALA A 1 71 ? 11.241 5.910 -8.273 1.00 90.75 71 ALA A O 1
ATOM 536 N N . LEU A 1 72 ? 9.565 4.712 -9.182 1.00 88.88 72 LEU A N 1
ATOM 537 C CA . LEU A 1 72 ? 8.497 5.448 -8.511 1.00 88.88 72 LEU A CA 1
ATOM 538 C C . LEU A 1 72 ? 8.467 5.193 -6.992 1.00 88.88 72 LEU A C 1
ATOM 540 O O . LEU A 1 72 ? 8.337 6.152 -6.231 1.00 88.88 72 LEU A O 1
ATOM 544 N N . ASP A 1 73 ? 8.616 3.940 -6.542 1.00 89.44 73 ASP A N 1
ATOM 545 C CA . ASP A 1 73 ? 8.701 3.594 -5.110 1.00 89.44 73 ASP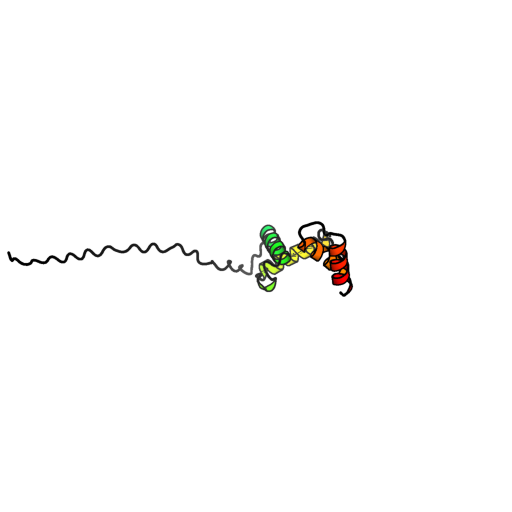 A CA 1
ATOM 546 C C . ASP A 1 73 ? 9.915 4.259 -4.441 1.00 89.44 73 ASP A C 1
ATOM 548 O O . ASP A 1 73 ? 9.782 4.884 -3.387 1.00 89.44 73 ASP A O 1
ATOM 552 N N . ASP A 1 74 ? 11.087 4.199 -5.083 1.00 88.88 74 ASP A N 1
ATOM 553 C CA . ASP A 1 74 ? 12.316 4.833 -4.597 1.00 88.88 74 ASP A CA 1
ATOM 554 C C . ASP A 1 74 ? 12.121 6.353 -4.440 1.00 88.88 74 ASP A C 1
ATOM 556 O O . ASP A 1 74 ? 12.408 6.914 -3.377 1.00 88.88 74 ASP A O 1
ATOM 560 N N . TYR A 1 75 ? 11.549 7.014 -5.457 1.00 87.12 75 TYR A N 1
ATOM 561 C CA . TYR A 1 75 ? 11.224 8.442 -5.409 1.00 87.12 75 TYR A CA 1
ATOM 562 C C . TYR A 1 75 ? 10.240 8.770 -4.276 1.00 87.12 75 TYR A C 1
ATOM 564 O O . TYR A 1 75 ? 10.444 9.721 -3.516 1.00 87.12 75 TYR A O 1
ATOM 572 N N . ALA A 1 76 ? 9.182 7.970 -4.115 1.00 86.50 76 ALA A N 1
ATOM 573 C CA . ALA A 1 76 ? 8.191 8.166 -3.062 1.00 86.50 76 ALA A CA 1
ATOM 574 C C . ALA A 1 76 ? 8.794 8.018 -1.655 1.00 86.50 76 ALA A C 1
ATOM 576 O O . ALA A 1 76 ? 8.428 8.776 -0.748 1.00 86.50 76 ALA A O 1
ATOM 577 N N . ARG A 1 77 ? 9.739 7.088 -1.466 1.00 84.75 77 ARG A N 1
ATOM 578 C CA . ARG A 1 77 ? 10.488 6.915 -0.210 1.00 84.75 77 ARG A CA 1
ATOM 579 C C . ARG A 1 77 ? 11.425 8.082 0.061 1.00 84.75 77 ARG A C 1
ATOM 581 O O . ARG A 1 77 ? 11.401 8.618 1.169 1.00 84.75 77 ARG A O 1
ATOM 588 N N . GLU A 1 78 ? 12.209 8.497 -0.933 1.00 87.31 78 GLU A N 1
ATOM 589 C CA . GLU A 1 78 ? 13.147 9.619 -0.817 1.00 87.31 78 GLU A CA 1
ATOM 590 C C . GLU A 1 78 ? 12.409 10.908 -0.435 1.00 87.31 78 GLU A C 1
ATOM 592 O O . GLU A 1 78 ? 12.773 11.600 0.519 1.00 87.31 78 GLU A O 1
ATOM 597 N N . LYS A 1 79 ? 11.301 11.188 -1.126 1.00 87.44 79 LYS A N 1
ATOM 598 C CA . LYS A 1 79 ? 10.446 12.349 -0.862 1.00 87.44 79 LYS A CA 1
ATOM 599 C C . LYS A 1 79 ? 9.546 12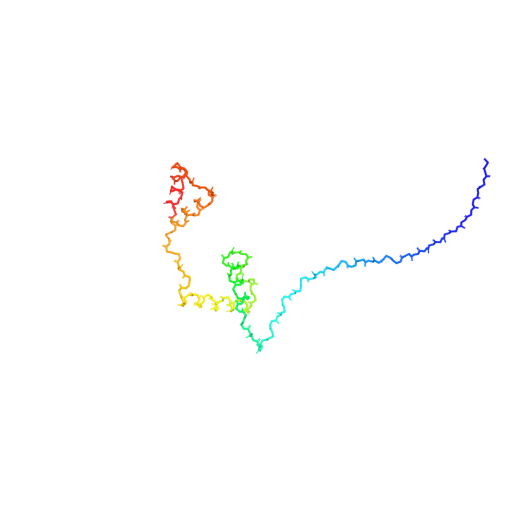.187 0.363 1.00 87.44 79 LYS A C 1
ATOM 601 O O . LYS A 1 79 ? 8.812 13.116 0.693 1.00 87.44 79 LYS A O 1
ATOM 606 N N . LYS A 1 80 ? 9.595 11.038 1.052 1.00 81.75 80 LYS A N 1
ATOM 607 C CA . LYS A 1 80 ? 8.730 10.696 2.196 1.00 81.75 80 LYS A CA 1
ATOM 608 C C . LYS A 1 80 ? 7.240 10.912 1.893 1.00 81.75 80 LYS A C 1
ATOM 610 O O . LYS A 1 80 ? 6.469 11.270 2.783 1.00 81.75 80 LYS A O 1
ATOM 615 N N . LEU A 1 81 ? 6.846 10.702 0.634 1.00 79.31 81 LEU A N 1
ATOM 616 C CA . LEU A 1 81 ? 5.455 10.803 0.186 1.00 79.31 81 LEU A CA 1
ATOM 617 C C . LEU A 1 81 ? 4.622 9.668 0.783 1.00 79.31 81 LEU A C 1
ATOM 619 O O . LEU A 1 81 ? 3.463 9.872 1.136 1.00 79.31 81 LEU A O 1
ATOM 623 N N . TYR A 1 82 ? 5.234 8.496 0.971 1.00 69.56 82 TYR A N 1
ATOM 624 C CA . TYR A 1 82 ? 4.634 7.402 1.720 1.00 69.56 82 TYR A CA 1
ATOM 625 C C . TYR A 1 82 ? 5.028 7.484 3.196 1.00 69.56 82 TYR A C 1
ATOM 627 O O . TYR A 1 82 ? 6.208 7.403 3.552 1.00 69.56 82 TYR A O 1
ATOM 635 N N . LYS A 1 83 ? 4.034 7.621 4.078 1.00 73.19 83 LYS A N 1
ATOM 636 C CA . LYS A 1 83 ? 4.255 7.477 5.518 1.00 73.19 83 LYS A CA 1
ATOM 637 C C . LYS A 1 83 ? 4.226 5.984 5.845 1.00 73.19 83 LYS A C 1
ATOM 639 O O . LYS A 1 83 ? 3.173 5.375 5.669 1.00 73.19 83 LYS A O 1
ATOM 644 N N . PRO A 1 84 ? 5.338 5.387 6.314 1.00 68.94 84 PRO A N 1
ATOM 645 C CA . PRO A 1 84 ? 5.325 3.990 6.722 1.00 68.94 84 PRO A CA 1
ATOM 646 C C . PRO A 1 84 ? 4.263 3.793 7.800 1.00 68.94 84 PRO A C 1
ATOM 648 O O . PRO A 1 84 ? 4.153 4.615 8.716 1.00 68.94 84 PRO A O 1
ATOM 651 N N . ASP A 1 85 ? 3.488 2.718 7.680 1.00 77.12 85 ASP A N 1
ATOM 652 C CA . ASP A 1 85 ? 2.494 2.375 8.683 1.00 77.12 85 ASP A CA 1
ATOM 653 C C . ASP A 1 85 ? 3.203 2.084 10.009 1.00 77.12 85 ASP A C 1
ATOM 655 O O . ASP A 1 85 ? 3.951 1.115 10.137 1.00 77.12 85 ASP A O 1
ATOM 659 N N . LYS A 1 86 ? 3.009 2.974 10.983 1.00 82.56 86 LYS A N 1
ATOM 660 C CA . LYS A 1 86 ? 3.599 2.858 12.321 1.00 82.56 86 LYS A CA 1
ATOM 661 C C . LYS A 1 86 ? 2.689 2.123 13.302 1.00 82.56 86 LYS A C 1
ATOM 663 O O . LYS A 1 86 ? 3.027 2.028 14.481 1.00 82.56 86 LYS A O 1
ATOM 668 N N . ARG A 1 87 ? 1.523 1.649 12.856 1.00 88.19 87 ARG A N 1
ATOM 669 C CA . ARG A 1 87 ? 0.588 0.902 13.697 1.00 88.19 87 ARG A CA 1
ATOM 670 C C . ARG A 1 87 ? 1.204 -0.434 14.106 1.00 88.19 87 ARG A C 1
ATOM 672 O O . ARG A 1 87 ? 1.854 -1.115 13.315 1.00 88.19 87 ARG A O 1
ATOM 679 N N . THR A 1 88 ? 0.970 -0.827 15.356 1.00 91.19 88 THR A N 1
ATOM 680 C CA . THR A 1 88 ? 1.335 -2.164 15.842 1.00 91.19 88 THR A CA 1
ATOM 681 C C . THR A 1 88 ? 0.508 -3.231 15.120 1.00 91.19 88 THR A C 1
ATOM 683 O O . THR A 1 88 ? -0.551 -2.937 14.562 1.00 91.19 88 THR A O 1
ATOM 686 N N . SER A 1 89 ? 0.952 -4.492 15.135 1.00 90.75 89 SER A N 1
ATOM 687 C CA . SER A 1 89 ? 0.175 -5.608 14.565 1.00 90.75 89 SER A CA 1
ATOM 688 C C . SER A 1 89 ? -1.237 -5.687 15.151 1.00 90.75 89 SER A C 1
ATOM 690 O O . SER A 1 89 ? -2.203 -5.821 14.405 1.00 90.75 89 SER A O 1
ATOM 692 N N . ARG A 1 90 ? -1.366 -5.465 16.464 1.00 92.81 90 ARG A N 1
ATOM 693 C CA . ARG A 1 90 ? -2.660 -5.357 17.143 1.00 92.81 90 ARG A CA 1
ATOM 694 C C . ARG A 1 90 ? -3.514 -4.216 16.592 1.00 92.81 90 ARG A C 1
ATOM 696 O O . ARG A 1 90 ? -4.681 -4.432 16.298 1.00 92.81 90 ARG A O 1
ATOM 703 N N . GLN A 1 91 ? -2.950 -3.018 16.428 1.00 93.25 91 GLN A N 1
ATOM 704 C CA . GLN A 1 91 ? -3.703 -1.865 15.925 1.00 93.25 91 GLN A CA 1
ATOM 705 C C . GLN A 1 91 ? -4.178 -2.072 14.480 1.00 93.25 91 GLN A C 1
ATOM 707 O O . GLN A 1 91 ? -5.312 -1.731 14.164 1.00 93.25 91 GLN A O 1
ATOM 712 N N . ARG A 1 92 ? -3.353 -2.685 13.622 1.00 93.62 92 ARG A N 1
ATOM 713 C CA . ARG A 1 92 ? -3.771 -3.057 12.261 1.00 93.62 92 ARG A CA 1
ATOM 714 C C . ARG A 1 92 ? -4.946 -4.030 12.282 1.00 93.62 92 ARG A C 1
ATOM 716 O O . ARG A 1 92 ? -5.936 -3.781 11.608 1.00 93.62 92 ARG A O 1
ATOM 723 N N . CYS A 1 93 ? -4.871 -5.066 13.118 1.00 94.94 93 CYS A N 1
ATOM 724 C CA . CYS A 1 93 ? -5.977 -6.003 13.302 1.00 94.94 93 CYS A CA 1
ATOM 725 C C . CYS A 1 93 ? -7.263 -5.292 13.756 1.00 94.94 93 CYS A C 1
ATOM 727 O O . CYS A 1 93 ? -8.321 -5.530 13.180 1.00 94.94 93 CYS A O 1
ATOM 729 N N . LEU A 1 94 ? -7.178 -4.388 14.742 1.00 94.50 94 LEU A N 1
ATOM 730 C CA . LEU A 1 94 ? -8.341 -3.628 15.213 1.00 94.50 94 LEU A CA 1
ATOM 731 C C . LEU A 1 94 ? -8.973 -2.820 14.074 1.00 94.50 94 LEU A C 1
ATOM 733 O O . LEU A 1 94 ? -10.180 -2.908 13.857 1.00 94.50 94 LEU A O 1
ATOM 737 N N . ASP A 1 95 ? -8.159 -2.069 13.333 1.00 93.19 95 ASP A N 1
ATOM 738 C CA . ASP A 1 95 ? -8.634 -1.214 12.246 1.00 93.19 95 ASP A CA 1
ATOM 739 C C . ASP A 1 95 ? -9.267 -2.044 11.114 1.00 93.19 95 ASP A C 1
ATOM 741 O O . ASP A 1 95 ? -10.314 -1.671 10.588 1.00 93.19 95 ASP A O 1
ATOM 745 N N . GLU A 1 96 ? -8.677 -3.192 10.769 1.00 94.12 96 GLU A N 1
ATOM 746 C CA . GLU A 1 96 ? -9.211 -4.113 9.760 1.00 94.12 96 GLU A CA 1
ATOM 747 C C . GLU A 1 96 ? -10.549 -4.728 10.179 1.00 94.12 96 GLU A C 1
ATOM 749 O O . GLU A 1 96 ? -11.470 -4.811 9.371 1.00 94.12 96 GLU A O 1
ATOM 754 N N . GLU A 1 97 ? -10.688 -5.156 11.433 1.00 95.31 97 GLU A N 1
ATOM 755 C CA . GLU A 1 97 ? -11.930 -5.756 11.928 1.00 95.31 97 GLU A CA 1
ATOM 756 C C . GLU A 1 97 ? -13.051 -4.718 12.070 1.00 95.31 97 GLU A C 1
ATOM 758 O O . GLU A 1 97 ? -14.199 -4.997 11.720 1.00 95.31 97 GLU A O 1
ATOM 763 N N . ILE A 1 98 ? -12.721 -3.498 12.504 1.00 94.06 98 ILE A N 1
ATOM 764 C CA . ILE A 1 98 ? -13.668 -2.377 12.524 1.00 94.06 98 ILE A CA 1
ATOM 765 C C . ILE A 1 98 ? -14.094 -2.019 11.095 1.00 94.06 98 ILE A C 1
ATOM 767 O O . ILE A 1 98 ? -15.283 -1.829 10.840 1.00 94.06 98 ILE A O 1
ATOM 771 N N . ALA A 1 99 ? -13.154 -1.973 10.146 1.00 93.38 99 ALA A N 1
ATOM 772 C CA . ALA A 1 99 ? -13.460 -1.703 8.744 1.00 93.38 99 ALA A CA 1
ATOM 773 C C . ALA A 1 99 ? -14.356 -2.792 8.129 1.00 93.38 99 ALA A C 1
ATOM 775 O O . ALA A 1 99 ? -15.327 -2.467 7.447 1.00 93.38 99 ALA A O 1
ATOM 776 N N . LYS A 1 100 ? -14.091 -4.075 8.419 1.00 91.19 100 LYS A N 1
ATOM 777 C CA . LYS A 1 100 ? -14.923 -5.209 7.969 1.00 91.19 100 LYS A CA 1
ATOM 778 C C . LYS A 1 100 ? -16.356 -5.135 8.482 1.00 91.19 100 LYS A C 1
ATOM 780 O O . LYS A 1 100 ? -17.263 -5.585 7.788 1.00 91.19 100 LYS A O 1
ATOM 785 N N . ALA A 1 101 ? -16.576 -4.573 9.671 1.00 88.50 101 ALA A N 1
ATOM 786 C CA . ALA A 1 101 ? -17.923 -4.401 10.204 1.00 88.50 101 ALA A CA 1
ATOM 787 C C . ALA A 1 101 ? -18.767 -3.426 9.362 1.00 88.50 101 ALA A C 1
ATOM 789 O O . ALA A 1 101 ? -19.994 -3.493 9.413 1.00 88.50 101 ALA A O 1
ATOM 790 N N . GLY A 1 102 ? -18.138 -2.509 8.611 1.00 90.31 102 GLY A N 1
ATOM 791 C CA . GLY A 1 102 ? -18.822 -1.537 7.746 1.00 90.31 102 GLY A CA 1
ATOM 792 C C . GLY A 1 102 ? -19.706 -0.526 8.491 1.00 90.31 102 GLY A C 1
ATOM 793 O O . GLY A 1 102 ? -20.404 0.270 7.868 1.00 90.31 102 GLY A O 1
ATOM 794 N N . ARG A 1 103 ? -19.688 -0.553 9.828 1.00 91.75 103 ARG A N 1
ATOM 795 C CA . ARG A 1 103 ? -20.425 0.331 10.736 1.00 91.75 103 ARG A CA 1
ATOM 796 C C . ARG A 1 103 ? -19.651 0.514 12.034 1.00 91.75 103 ARG A C 1
ATOM 798 O O . ARG A 1 103 ? -18.746 -0.260 12.338 1.00 91.75 103 ARG A O 1
ATOM 805 N N . ALA A 1 104 ? -20.065 1.490 12.839 1.00 92.00 104 ALA A N 1
ATOM 806 C CA . ALA A 1 104 ? -19.569 1.622 14.203 1.00 92.00 104 ALA A CA 1
ATOM 807 C C . ALA A 1 104 ? -19.931 0.359 15.023 1.00 92.00 104 ALA A C 1
ATOM 809 O O . ALA A 1 104 ? -21.120 0.022 15.127 1.00 92.00 104 ALA A O 1
ATOM 810 N N . PRO A 1 105 ? -18.945 -0.358 15.595 1.00 93.62 105 PRO A N 1
ATOM 811 C CA . PRO A 1 105 ? -19.213 -1.515 16.439 1.00 93.62 105 PRO A CA 1
ATOM 812 C C . PRO A 1 105 ? -19.916 -1.101 17.732 1.00 93.62 105 PRO A C 1
ATOM 814 O O . PRO A 1 105 ? -19.607 -0.069 18.332 1.00 93.62 105 PRO A O 1
ATOM 817 N N . SER A 1 106 ? -20.830 -1.941 18.208 1.00 95.56 106 SER A N 1
ATOM 818 C CA . SER A 1 106 ? -21.351 -1.826 19.568 1.00 95.56 106 SER A CA 1
ATOM 819 C C . SER A 1 106 ? -20.254 -2.126 20.597 1.00 95.56 106 SER A C 1
ATOM 821 O O . SER A 1 106 ? -19.209 -2.706 20.295 1.00 95.56 106 SER A O 1
ATOM 823 N N . ARG A 1 107 ? -20.504 -1.785 21.865 1.00 95.38 107 ARG A N 1
ATOM 824 C CA . ARG A 1 107 ? -19.539 -2.010 22.954 1.00 95.38 107 ARG A CA 1
ATOM 825 C C . ARG A 1 107 ? -19.146 -3.485 23.121 1.00 95.38 107 ARG A C 1
ATOM 827 O O . ARG A 1 107 ? -18.011 -3.769 23.499 1.00 95.38 107 ARG A O 1
ATOM 834 N N . LEU A 1 108 ? -20.075 -4.410 22.872 1.00 96.00 108 LEU A N 1
ATOM 835 C CA . LEU A 1 108 ? -19.807 -5.847 22.962 1.00 96.00 108 LEU A CA 1
ATOM 836 C C . LEU A 1 108 ? -18.962 -6.334 21.779 1.00 96.00 108 LEU A C 1
ATOM 838 O O . LEU A 1 108 ? -18.002 -7.074 21.978 1.00 96.00 108 LEU A O 1
ATOM 842 N N . GLU A 1 109 ? -19.273 -5.871 20.570 1.00 96.12 109 GLU A N 1
ATOM 843 C CA . GLU A 1 109 ? -18.509 -6.206 19.364 1.00 96.12 109 GLU A CA 1
ATOM 844 C C . GLU A 1 109 ? -17.080 -5.680 19.449 1.00 96.12 109 GLU A C 1
ATOM 846 O O . GLU A 1 109 ? -16.141 -6.414 19.162 1.00 96.12 109 GLU A O 1
ATOM 851 N N . LEU A 1 110 ? -16.896 -4.453 19.945 1.00 95.31 110 LEU A N 1
ATOM 852 C CA . LEU A 1 110 ? -15.566 -3.888 20.141 1.00 95.31 110 LEU A CA 1
ATOM 853 C C . LEU A 1 110 ? -14.724 -4.742 21.103 1.00 95.31 110 LEU A C 1
ATOM 855 O O . LEU A 1 110 ? -13.554 -4.983 20.836 1.00 95.31 110 LEU A O 1
ATOM 859 N N . LYS A 1 111 ? -15.321 -5.260 22.189 1.00 95.38 111 LYS A N 1
ATOM 860 C CA . LYS A 1 111 ? 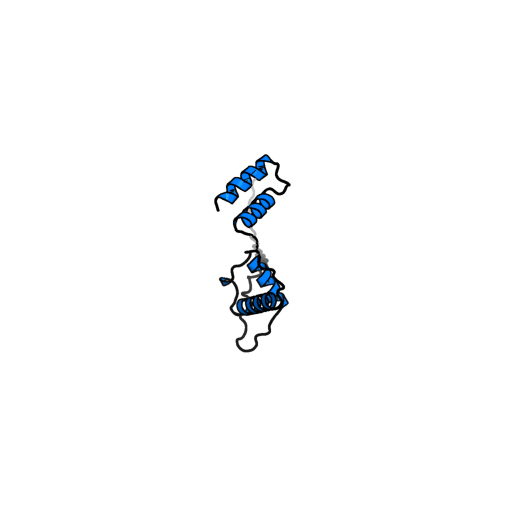-14.637 -6.188 23.108 1.00 95.38 111 LYS A CA 1
ATOM 861 C C . LYS A 1 111 ? -14.278 -7.515 22.441 1.00 95.38 111 LYS A C 1
ATOM 863 O O . LYS A 1 111 ? -13.208 -8.051 22.706 1.00 95.38 111 LYS A O 1
ATOM 868 N N . SER A 1 112 ? -15.160 -8.052 21.601 1.00 96.62 112 SER A N 1
ATOM 869 C CA . SER A 1 112 ? -14.882 -9.276 20.843 1.00 96.62 112 SER A CA 1
ATOM 870 C C . SER A 1 112 ? -13.716 -9.080 19.870 1.00 96.62 112 SER A C 1
ATOM 872 O O . SER A 1 112 ? -12.818 -9.921 19.824 1.00 96.62 112 SER A O 1
ATOM 874 N N . ILE A 1 113 ? -13.696 -7.956 19.152 1.00 94.81 113 ILE A N 1
ATOM 875 C CA . ILE A 1 113 ? -12.605 -7.575 18.248 1.00 94.81 113 ILE A CA 1
ATOM 876 C C . ILE A 1 113 ? -11.297 -7.400 19.032 1.00 94.81 113 ILE A C 1
ATOM 878 O O . ILE A 1 113 ? -10.261 -7.927 18.635 1.00 94.81 113 ILE A O 1
ATOM 882 N N . ASP A 1 114 ? -11.347 -6.727 20.181 1.00 95.00 114 ASP A N 1
ATOM 883 C CA . ASP A 1 114 ? -10.178 -6.505 21.034 1.00 95.00 114 ASP A CA 1
ATOM 884 C C . ASP A 1 114 ? -9.560 -7.817 21.540 1.00 95.00 114 ASP A C 1
ATOM 886 O O . ASP A 1 114 ? -8.344 -8.000 21.470 1.00 95.00 114 ASP A O 1
ATOM 890 N N . LEU A 1 115 ? -10.401 -8.769 21.962 1.00 96.06 115 LEU A N 1
ATOM 891 C CA . LEU A 1 115 ? -9.973 -10.111 22.364 1.00 96.06 115 LEU A CA 1
ATOM 892 C C . LEU A 1 115 ? -9.357 -10.900 21.207 1.00 96.06 115 LEU A C 1
ATOM 894 O O . LEU A 1 115 ? -8.373 -11.611 21.414 1.00 96.06 115 LEU A O 1
ATOM 898 N N . LYS A 1 116 ? -9.925 -10.778 20.002 1.00 94.00 116 LYS A N 1
ATOM 899 C CA . LYS A 1 116 ? -9.397 -11.412 18.789 1.00 94.00 116 LYS A CA 1
ATOM 900 C C . LYS A 1 116 ? -8.014 -10.858 18.440 1.00 94.00 116 LYS A C 1
ATOM 902 O O . LYS A 1 116 ? -7.099 -11.625 18.165 1.00 94.00 116 LYS A O 1
ATOM 907 N N . CYS A 1 117 ? -7.843 -9.539 18.498 1.00 96.00 117 CYS A N 1
ATOM 908 C CA . CYS A 1 117 ? -6.592 -8.875 18.134 1.00 96.00 117 CYS A CA 1
ATOM 909 C C . CYS A 1 117 ? -5.529 -8.880 19.244 1.00 96.00 117 CYS A C 1
ATOM 911 O O . CYS A 1 117 ? -4.363 -8.613 18.966 1.00 96.00 117 CYS A O 1
ATOM 913 N N . GLY A 1 118 ? -5.898 -9.165 20.495 1.00 91.31 118 GLY A N 1
ATOM 914 C CA . GLY A 1 118 ? -4.966 -9.272 21.622 1.00 91.31 118 GLY A CA 1
ATOM 915 C C . GLY A 1 118 ? -4.139 -10.562 21.660 1.00 91.31 118 GLY A C 1
ATOM 916 O O . GLY A 1 118 ? -3.241 -10.662 22.487 1.00 91.31 118 GLY A O 1
ATOM 917 N N . GLN A 1 119 ? -4.439 -11.532 20.794 1.00 88.75 119 GLN A N 1
ATOM 918 C CA . GLN A 1 119 ? -3.758 -12.834 20.718 1.00 88.75 119 GLN A CA 1
ATOM 919 C C . GLN A 1 119 ? -2.763 -12.933 19.543 1.00 88.75 119 GLN A C 1
ATOM 921 O O . GLN A 1 119 ? -2.288 -14.025 19.241 1.00 88.75 119 GLN A O 1
ATOM 926 N N . ILE A 1 120 ? -2.488 -11.810 18.867 1.00 79.75 120 ILE A N 1
ATOM 927 C CA . ILE A 1 120 ? -1.539 -11.678 17.744 1.00 79.75 120 ILE A CA 1
ATOM 928 C C . ILE A 1 120 ? -0.146 -11.280 18.228 1.00 79.75 120 ILE A C 1
ATOM 930 O O . ILE A 1 120 ? -0.064 -10.448 19.160 1.00 79.75 120 ILE A O 1
#